Protein AF-A0A6I1MJK2-F1 (afdb_monomer)

Foldseek 3Di:
DADLQWDWDQDPVRDTDGQAGFQAKEWEWDDDPVHHQWIFTPWIWTAHPVRDTRDTPCVSGDDDGDRDPVSVLVVVCVVNVHDSVRYDYD

pLDDT: mean 78.97, std 10.94, range [52.62, 93.69]

Structure (mmCIF, N/CA/C/O backbone):
data_AF-A0A6I1MJK2-F1
#
_entry.id   AF-A0A6I1MJK2-F1
#
loop_
_atom_site.group_PDB
_atom_site.id
_atom_site.type_symbol
_atom_site.label_atom_id
_atom_site.label_alt_id
_atom_site.label_comp_id
_atom_site.label_asym_id
_atom_site.label_entity_id
_atom_site.label_seq_id
_atom_site.pdbx_PDB_ins_code
_atom_site.Cartn_x
_atom_site.Cartn_y
_atom_site.Cartn_z
_atom_site.occupancy
_atom_site.B_iso_or_equiv
_atom_site.auth_seq_id
_atom_site.auth_comp_id
_atom_site.auth_asym_id
_atom_site.auth_atom_id
_atom_site.pdbx_PDB_model_num
ATOM 1 N N . MET A 1 1 ? 9.249 10.108 -6.856 1.00 54.62 1 MET A N 1
ATOM 2 C CA . MET A 1 1 ? 7.980 10.287 -7.599 1.00 54.62 1 MET A CA 1
ATOM 3 C C . MET A 1 1 ? 7.778 9.025 -8.420 1.00 54.62 1 MET A C 1
ATOM 5 O O . MET A 1 1 ? 8.685 8.675 -9.166 1.00 54.62 1 MET A O 1
ATOM 9 N N . SER A 1 2 ? 6.683 8.302 -8.205 1.00 56.88 2 SER A N 1
ATOM 10 C CA . SER A 1 2 ? 6.363 7.038 -8.882 1.00 56.88 2 SER A CA 1
ATOM 11 C C . SER A 1 2 ? 5.344 7.259 -9.998 1.00 56.88 2 SER A C 1
ATOM 13 O O . SER A 1 2 ? 4.431 8.069 -9.853 1.00 56.88 2 SER A O 1
ATOM 15 N N . CYS A 1 3 ? 5.502 6.565 -11.122 1.00 60.72 3 CYS A N 1
ATOM 16 C CA . CYS A 1 3 ? 4.533 6.552 -12.221 1.00 60.72 3 CYS A CA 1
ATOM 17 C C . CYS A 1 3 ? 4.510 5.143 -12.824 1.00 60.72 3 CYS A C 1
ATOM 19 O O . CYS A 1 3 ? 5.573 4.611 -13.139 1.00 60.72 3 CYS A O 1
ATOM 21 N N . ASN A 1 4 ? 3.335 4.516 -12.958 1.00 71.69 4 ASN A N 1
ATOM 22 C CA . ASN A 1 4 ? 3.170 3.115 -13.373 1.00 71.69 4 ASN A CA 1
ATOM 23 C C . ASN A 1 4 ? 3.999 2.093 -12.558 1.00 71.69 4 ASN A C 1
ATOM 25 O O . ASN A 1 4 ? 4.498 1.100 -13.112 1.00 71.69 4 ASN A O 1
ATOM 29 N N . GLY A 1 5 ? 4.201 2.347 -11.261 1.00 69.00 5 GLY A N 1
ATOM 30 C CA . GLY A 1 5 ? 5.043 1.518 -10.399 1.00 69.00 5 GLY A CA 1
ATOM 31 C C . GLY A 1 5 ? 6.542 1.594 -10.696 1.00 69.00 5 GLY A C 1
ATOM 32 O O . GLY A 1 5 ? 7.286 0.725 -10.257 1.00 69.00 5 GLY A O 1
ATOM 33 N N . GLU A 1 6 ? 7.018 2.574 -11.460 1.00 80.69 6 GLU A N 1
ATOM 34 C CA . GLU A 1 6 ? 8.451 2.832 -11.632 1.00 80.69 6 GLU A CA 1
ATOM 35 C C . GLU A 1 6 ? 8.916 3.847 -10.590 1.00 80.69 6 GLU A C 1
ATOM 37 O O . GLU A 1 6 ? 8.257 4.870 -10.392 1.00 80.69 6 GLU A O 1
ATOM 42 N N . ILE A 1 7 ? 10.045 3.580 -9.932 1.00 74.00 7 ILE A N 1
ATOM 43 C CA . ILE A 1 7 ? 10.683 4.519 -9.006 1.00 74.00 7 ILE A CA 1
ATOM 44 C C . ILE A 1 7 ? 11.748 5.301 -9.759 1.00 74.00 7 ILE A C 1
ATOM 46 O O . ILE A 1 7 ? 12.642 4.723 -10.378 1.00 74.00 7 ILE A O 1
ATOM 50 N N . TRP A 1 8 ? 11.65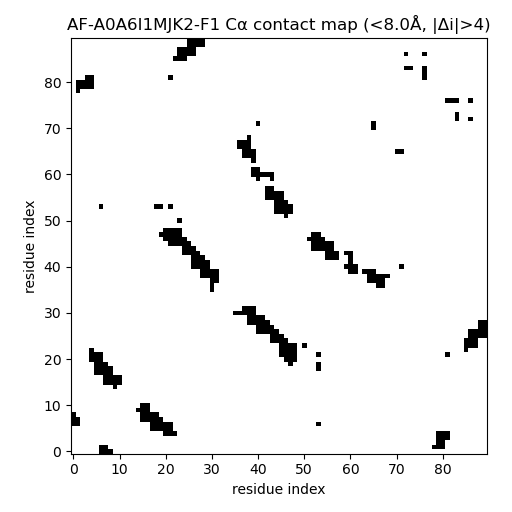4 6.624 -9.671 1.00 73.25 8 TRP A N 1
ATOM 51 C CA . TRP A 1 8 ? 12.566 7.554 -10.320 1.00 73.25 8 TRP A CA 1
ATOM 52 C C . TRP A 1 8 ? 13.401 8.272 -9.259 1.00 73.25 8 TRP A C 1
ATOM 54 O O . TRP A 1 8 ? 12.838 8.924 -8.371 1.00 73.25 8 TRP A O 1
ATOM 64 N N . ALA A 1 9 ? 14.727 8.187 -9.372 1.00 67.75 9 ALA A N 1
ATOM 65 C CA . ALA A 1 9 ? 15.641 9.095 -8.683 1.00 67.75 9 ALA A CA 1
ATOM 66 C C . ALA A 1 9 ? 15.882 10.291 -9.592 1.00 67.75 9 ALA A C 1
ATOM 68 O O . ALA A 1 9 ? 16.160 10.125 -10.777 1.00 67.75 9 ALA A O 1
ATOM 69 N N . VAL A 1 10 ? 15.797 11.493 -9.032 1.00 61.38 10 VAL A N 1
ATOM 70 C CA . VAL A 1 10 ? 16.308 12.696 -9.689 1.00 61.38 10 VAL A CA 1
ATOM 71 C C . VAL A 1 10 ? 17.658 12.978 -9.059 1.00 61.38 10 VAL A C 1
ATOM 73 O O . VAL A 1 10 ? 17.731 13.205 -7.851 1.00 61.38 10 VAL A O 1
ATOM 76 N N . ASP A 1 11 ? 18.717 12.902 -9.854 1.00 62.50 11 ASP A N 1
ATOM 77 C CA . ASP A 1 11 ? 20.053 13.260 -9.395 1.00 62.50 11 ASP A CA 1
ATOM 78 C C . ASP A 1 11 ? 20.241 14.791 -9.368 1.00 62.50 11 ASP A C 1
ATOM 80 O O . ASP A 1 11 ? 19.424 15.558 -9.889 1.00 62.50 11 ASP A O 1
ATOM 84 N N . ASP A 1 12 ? 21.347 15.261 -8.781 1.00 67.94 12 ASP A N 1
ATOM 85 C CA . ASP A 1 12 ? 21.690 16.694 -8.722 1.00 67.94 12 ASP A CA 1
ATOM 86 C C . ASP A 1 12 ? 21.873 17.332 -10.121 1.00 67.94 12 ASP A C 1
ATOM 88 O O . ASP A 1 12 ? 21.945 18.558 -10.250 1.00 67.94 12 ASP A O 1
ATOM 92 N N . SER A 1 13 ? 21.938 16.515 -11.179 1.00 69.25 13 SER A N 1
ATOM 93 C CA . SER A 1 13 ? 22.011 16.940 -12.580 1.00 69.25 13 SER A CA 1
ATOM 94 C C . SER A 1 13 ? 20.632 17.259 -13.175 1.00 69.25 13 SER A C 1
ATOM 96 O O . SER A 1 13 ? 20.556 17.788 -14.287 1.00 69.25 13 SER A O 1
ATOM 98 N N . GLY A 1 14 ? 19.543 16.957 -12.456 1.00 57.53 14 GLY A N 1
ATOM 99 C CA . GLY A 1 14 ? 18.167 17.109 -12.928 1.00 57.53 14 GLY A CA 1
ATOM 100 C C . GLY A 1 14 ? 17.747 16.033 -13.932 1.00 57.53 14 GLY A C 1
ATOM 101 O O . GLY A 1 14 ? 16.739 16.211 -14.620 1.00 57.53 14 GLY A O 1
ATOM 102 N N . ILE A 1 15 ? 18.513 14.942 -14.040 1.00 61.41 15 ILE A N 1
ATOM 103 C CA . ILE A 1 15 ? 18.179 13.790 -14.872 1.00 61.41 15 ILE A CA 1
ATOM 104 C C . ILE A 1 15 ? 17.464 12.784 -13.978 1.00 61.41 15 ILE A C 1
ATOM 106 O O . ILE A 1 15 ? 17.927 12.419 -12.900 1.00 61.41 15 ILE A O 1
ATOM 110 N N . SER A 1 16 ? 16.279 12.384 -14.418 1.00 66.69 16 SER A N 1
ATOM 111 C CA . SER A 1 16 ? 15.469 11.398 -13.728 1.00 66.69 16 SER A CA 1
ATOM 112 C C . SER A 1 16 ? 15.797 10.011 -14.286 1.00 66.69 16 SER A C 1
ATOM 114 O O . SER A 1 16 ? 15.427 9.726 -15.428 1.00 66.69 16 SER A O 1
ATOM 116 N N . ASP A 1 17 ? 16.474 9.174 -13.504 1.00 68.69 17 ASP A N 1
ATOM 117 C CA . ASP A 1 17 ? 16.780 7.788 -13.864 1.00 68.69 17 ASP A CA 1
ATOM 118 C C . ASP A 1 17 ? 15.821 6.821 -13.156 1.00 68.69 17 ASP A C 1
ATOM 120 O O . ASP A 1 17 ? 15.489 6.986 -11.976 1.00 68.69 17 ASP A O 1
ATOM 124 N N . ILE A 1 18 ? 15.367 5.799 -13.890 1.00 68.31 18 ILE A N 1
ATOM 125 C CA . ILE A 1 18 ? 14.548 4.715 -13.336 1.00 68.31 18 ILE A CA 1
ATOM 126 C C . ILE A 1 18 ? 15.464 3.822 -12.499 1.00 68.31 18 ILE A C 1
ATOM 128 O O . ILE A 1 18 ? 16.353 3.160 -13.034 1.00 68.31 18 ILE A O 1
ATOM 132 N N . ILE A 1 19 ? 15.222 3.792 -11.190 1.00 73.62 19 ILE A N 1
ATOM 133 C CA . ILE A 1 19 ? 15.960 2.954 -10.236 1.00 73.62 19 ILE A CA 1
ATOM 134 C C . ILE A 1 19 ? 15.458 1.512 -10.315 1.00 73.62 19 ILE A C 1
ATOM 136 O O . ILE A 1 19 ? 16.228 0.565 -10.207 1.00 73.62 19 ILE A O 1
ATOM 140 N N . GLY A 1 20 ? 14.157 1.340 -10.546 1.00 79.38 20 GLY A N 1
ATOM 141 C CA . GLY A 1 20 ? 13.544 0.028 -10.661 1.00 79.38 20 GLY A CA 1
ATOM 142 C C . GLY A 1 20 ? 12.034 0.099 -10.803 1.00 79.38 20 GLY A C 1
ATOM 143 O O . GLY A 1 20 ? 11.425 1.172 -10.777 1.00 79.38 20 GLY A O 1
ATOM 144 N N . LYS A 1 21 ? 11.428 -1.077 -10.967 1.00 86.31 21 LYS A N 1
ATOM 145 C CA . LYS A 1 21 ? 9.979 -1.245 -11.034 1.00 86.31 21 LYS A CA 1
ATOM 146 C C . LYS A 1 21 ? 9.498 -2.012 -9.813 1.00 86.31 21 LYS A C 1
ATOM 148 O O . LYS A 1 21 ? 9.956 -3.127 -9.588 1.00 86.31 21 LYS A O 1
ATOM 153 N N . ILE A 1 22 ? 8.538 -1.437 -9.103 1.00 88.50 22 ILE A N 1
ATOM 154 C CA . ILE A 1 22 ? 7.897 -2.014 -7.928 1.00 88.50 22 ILE A CA 1
ATOM 155 C C . ILE A 1 22 ? 7.182 -3.304 -8.336 1.00 88.50 22 ILE A C 1
ATOM 157 O O . ILE A 1 22 ? 6.390 -3.335 -9.289 1.00 88.50 22 ILE A O 1
ATOM 161 N N . LYS A 1 23 ? 7.492 -4.383 -7.621 1.00 90.75 23 LYS A N 1
ATOM 162 C CA . LYS A 1 23 ? 6.875 -5.706 -7.771 1.00 90.75 23 LYS A CA 1
ATOM 163 C C . LYS A 1 23 ? 6.299 -6.250 -6.477 1.00 90.75 23 LYS A C 1
ATOM 165 O O . LYS A 1 23 ? 5.386 -7.064 -6.567 1.00 90.75 23 LYS A O 1
ATOM 170 N N . ARG A 1 24 ? 6.788 -5.779 -5.332 1.00 91.25 24 ARG A N 1
ATOM 171 C CA . ARG A 1 24 ? 6.201 -6.011 -4.014 1.00 91.25 24 ARG A CA 1
ATOM 172 C C . ARG A 1 24 ? 6.338 -4.750 -3.169 1.00 91.25 24 ARG A C 1
ATOM 174 O O . ARG A 1 24 ? 7.315 -4.014 -3.303 1.00 91.25 24 ARG A O 1
ATOM 181 N N . ILE A 1 25 ? 5.349 -4.515 -2.325 1.00 89.31 25 ILE A N 1
ATOM 182 C CA . ILE A 1 25 ? 5.347 -3.506 -1.277 1.00 89.31 25 ILE A CA 1
ATOM 183 C C . ILE A 1 25 ? 5.094 -4.235 0.033 1.00 89.31 25 ILE A C 1
ATOM 185 O O . ILE A 1 25 ? 4.116 -4.969 0.139 1.00 89.31 25 ILE A O 1
ATOM 189 N N . GLU A 1 26 ? 5.953 -4.019 1.018 1.00 91.56 26 GLU A N 1
ATOM 190 C CA . GLU A 1 26 ? 5.699 -4.441 2.393 1.00 91.56 26 GLU A CA 1
ATOM 191 C C . GLU A 1 26 ? 5.253 -3.230 3.204 1.00 91.56 26 GLU A C 1
ATOM 193 O O . GLU A 1 26 ? 5.917 -2.188 3.213 1.00 91.56 26 GLU A O 1
ATOM 198 N N . LEU A 1 27 ? 4.100 -3.374 3.850 1.00 88.69 27 LEU A N 1
ATOM 199 C CA . LEU A 1 27 ? 3.462 -2.356 4.663 1.00 88.69 27 LEU A CA 1
ATOM 200 C C . LEU A 1 27 ? 3.408 -2.822 6.117 1.00 88.69 27 LEU A C 1
ATOM 202 O O . LEU A 1 27 ? 2.683 -3.760 6.438 1.00 88.69 27 LEU A O 1
ATOM 206 N N . SER A 1 28 ? 4.107 -2.122 7.006 1.00 88.31 28 SER A N 1
ATOM 207 C CA . SER A 1 28 ? 3.951 -2.321 8.451 1.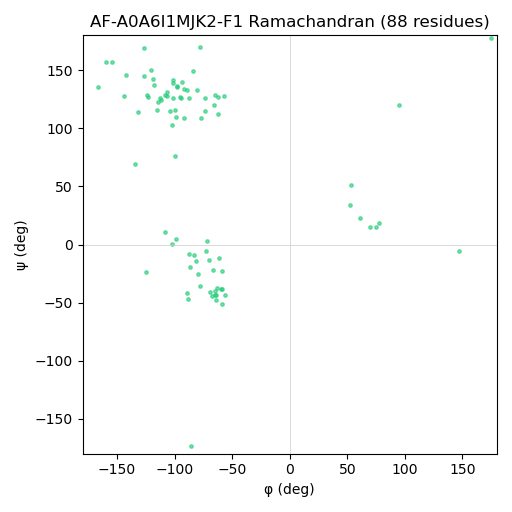00 88.31 28 SER A CA 1
ATOM 208 C C . SER A 1 28 ? 3.018 -1.281 9.027 1.00 88.31 28 SER A C 1
ATOM 210 O O . SER A 1 28 ? 3.127 -0.089 8.711 1.00 88.31 28 SER A O 1
ATOM 212 N N . ILE A 1 29 ? 2.112 -1.737 9.887 1.00 86.88 29 ILE A N 1
ATOM 213 C CA . ILE A 1 29 ? 1.090 -0.902 10.507 1.00 86.88 29 ILE A CA 1
ATOM 214 C C . ILE A 1 29 ? 1.119 -1.032 12.028 1.00 86.88 29 ILE A C 1
ATOM 216 O O . ILE A 1 29 ? 1.328 -2.109 12.579 1.00 86.88 29 ILE A O 1
ATOM 220 N N . GLU A 1 30 ? 0.827 0.067 12.712 1.00 85.62 30 GLU A N 1
ATOM 221 C CA . GLU A 1 30 ? 0.626 0.110 14.156 1.00 85.62 30 GLU A CA 1
ATOM 222 C C . GLU A 1 30 ? -0.805 0.565 14.466 1.00 85.62 30 GLU A C 1
ATOM 224 O O . GLU A 1 30 ? -1.307 1.519 13.870 1.00 85.62 30 GLU A O 1
ATOM 229 N N . GLU A 1 31 ? -1.454 -0.084 15.437 1.00 84.19 31 GLU A N 1
ATOM 230 C CA . GLU A 1 31 ? -2.661 0.434 16.091 1.00 84.19 31 GLU A CA 1
ATOM 231 C C . GLU A 1 31 ? -2.273 1.012 17.467 1.00 84.19 31 GLU A C 1
ATOM 233 O O . GLU A 1 31 ? -2.055 0.257 18.428 1.00 84.19 31 GLU A O 1
ATOM 238 N N . PRO A 1 32 ? -2.177 2.346 17.617 1.00 78.19 32 PRO A N 1
ATOM 239 C CA . PRO A 1 32 ? -1.838 2.945 18.895 1.00 78.19 32 PRO A CA 1
ATOM 240 C C . PRO A 1 32 ? -2.941 2.674 19.919 1.00 78.19 32 PRO A C 1
ATOM 242 O O . PRO A 1 32 ? -4.106 3.012 19.721 1.00 78.19 32 PRO A O 1
ATOM 245 N N . LYS A 1 33 ? -2.570 2.157 21.095 1.00 77.31 33 LYS A N 1
ATOM 246 C CA . LYS A 1 33 ? -3.528 1.835 22.177 1.00 77.31 33 LYS A CA 1
ATOM 247 C C . LYS A 1 33 ? -4.353 3.032 22.664 1.00 77.31 33 LYS A C 1
ATOM 249 O O . LYS A 1 33 ? -5.407 2.848 23.268 1.00 77.31 33 LYS A O 1
ATOM 254 N N . GLU A 1 34 ? -3.852 4.245 22.451 1.00 76.62 34 GLU A N 1
ATOM 255 C CA . GLU A 1 34 ? -4.513 5.501 22.821 1.00 76.62 34 GLU A CA 1
ATOM 256 C C . GLU A 1 34 ? -5.576 5.937 21.795 1.00 76.62 34 GLU A C 1
ATOM 258 O O . GLU A 1 34 ? -6.403 6.796 22.096 1.00 76.62 34 GLU A O 1
ATOM 263 N N . GLN A 1 35 ? -5.575 5.329 20.605 1.00 72.06 35 GLN A N 1
ATOM 264 C CA . GLN A 1 35 ? -6.407 5.667 19.454 1.00 72.06 35 GLN A CA 1
ATOM 265 C C . GLN A 1 35 ? -7.004 4.392 18.836 1.00 72.06 35 GLN A C 1
ATOM 267 O O . GLN A 1 35 ? -6.640 3.972 17.744 1.00 72.06 35 GLN A O 1
ATOM 272 N N . ILE A 1 36 ? -7.928 3.763 19.569 1.00 71.06 36 ILE A N 1
ATOM 273 C CA . ILE A 1 36 ? -8.595 2.522 19.143 1.00 71.06 36 ILE A CA 1
ATOM 274 C C . ILE A 1 36 ? -9.288 2.732 17.791 1.00 71.06 36 ILE A C 1
ATOM 276 O O . ILE A 1 36 ? -10.106 3.646 17.654 1.00 71.06 36 ILE A O 1
ATOM 280 N N . GLY A 1 37 ? -9.005 1.852 16.828 1.00 71.00 37 GLY A N 1
ATOM 281 C CA . GLY A 1 37 ? -9.562 1.935 15.475 1.00 71.00 37 GLY A CA 1
ATOM 282 C C . GLY A 1 37 ? -8.897 2.979 14.572 1.00 71.00 37 GLY A C 1
ATOM 283 O O . GLY A 1 37 ? -9.506 3.395 13.582 1.00 71.00 37 GLY A O 1
ATOM 284 N N . ILE A 1 38 ? -7.685 3.421 14.922 1.00 79.62 38 ILE A N 1
ATOM 285 C CA . ILE A 1 38 ? -6.803 4.193 14.045 1.00 79.62 38 ILE A CA 1
ATOM 286 C C . ILE A 1 38 ? -5.569 3.345 13.742 1.00 79.62 38 ILE A C 1
AT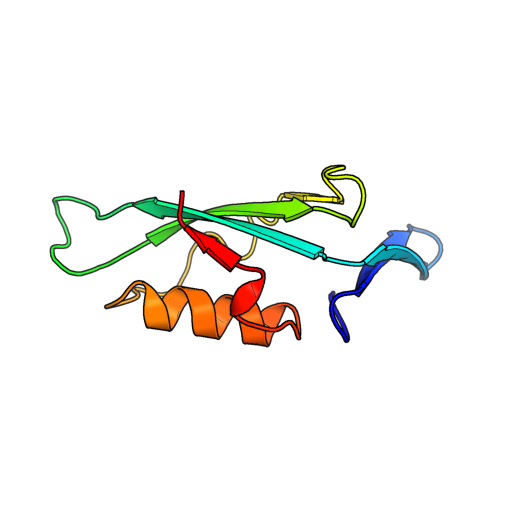OM 288 O O . ILE A 1 38 ? -4.839 2.950 14.648 1.00 79.62 38 ILE A O 1
ATOM 292 N N . TYR A 1 39 ? -5.328 3.111 12.459 1.00 80.50 39 TYR A N 1
ATOM 293 C CA . TYR A 1 39 ? -4.135 2.459 11.942 1.00 80.50 39 TYR A CA 1
ATOM 294 C C . TYR A 1 39 ? -3.149 3.519 11.459 1.00 80.50 39 TYR A C 1
ATOM 296 O O . TYR A 1 39 ? -3.526 4.489 10.795 1.00 80.50 39 TYR A O 1
ATOM 304 N N . ARG A 1 40 ? -1.875 3.330 11.787 1.00 79.69 40 ARG A N 1
ATOM 305 C CA . ARG A 1 40 ? -0.767 4.167 11.333 1.00 79.69 40 ARG A CA 1
ATOM 306 C C . ARG A 1 40 ? 0.201 3.326 10.532 1.00 79.69 40 ARG A C 1
ATOM 308 O O . ARG A 1 40 ? 0.446 2.180 10.879 1.00 79.69 40 ARG A O 1
ATOM 315 N N . VAL A 1 41 ? 0.763 3.909 9.483 1.00 82.88 41 VAL A N 1
ATOM 316 C CA . VAL A 1 41 ? 1.890 3.310 8.764 1.00 82.88 41 VAL A CA 1
ATOM 317 C C . VAL A 1 41 ? 3.132 3.464 9.632 1.00 82.88 41 VAL A C 1
ATOM 319 O O . VAL A 1 41 ? 3.444 4.584 10.024 1.00 82.88 41 VAL A O 1
ATOM 322 N N . GLU A 1 42 ? 3.8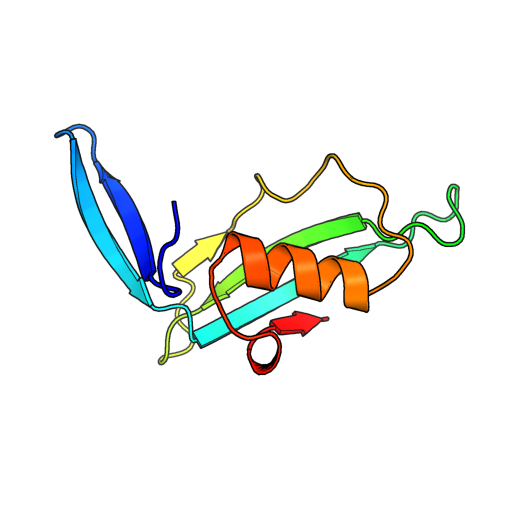35 2.374 9.918 1.00 82.50 42 GLU A N 1
ATOM 323 C CA . GLU A 1 42 ? 5.162 2.429 10.541 1.00 82.50 42 GLU A CA 1
ATOM 324 C C . GLU A 1 42 ? 6.260 2.545 9.488 1.00 82.50 42 GLU A C 1
ATOM 326 O O . GLU A 1 42 ? 7.157 3.374 9.617 1.00 82.50 42 GLU A O 1
ATOM 331 N N . HIS A 1 43 ? 6.192 1.716 8.446 1.00 83.62 43 HIS A N 1
ATOM 332 C CA . HIS A 1 43 ? 7.143 1.744 7.341 1.00 83.62 43 HIS A CA 1
ATOM 333 C C . HIS A 1 43 ? 6.529 1.190 6.055 1.00 83.62 43 HIS A C 1
ATOM 335 O O . HIS A 1 43 ? 5.579 0.402 6.087 1.00 83.62 43 HIS A O 1
ATOM 341 N N . VAL A 1 44 ? 7.115 1.596 4.927 1.00 86.31 44 VAL A N 1
ATOM 342 C CA . VAL A 1 44 ? 6.781 1.112 3.586 1.00 86.31 44 VAL A CA 1
ATOM 343 C C . VAL A 1 44 ? 8.076 0.758 2.871 1.00 86.31 44 VAL A C 1
ATOM 345 O O . VAL A 1 44 ? 8.873 1.643 2.559 1.00 86.31 44 VAL A O 1
ATOM 348 N N . MET A 1 45 ? 8.271 -0.527 2.586 1.00 88.12 45 MET A N 1
ATOM 349 C CA . MET A 1 45 ? 9.420 -1.009 1.818 1.00 88.12 45 MET A CA 1
ATOM 350 C C . MET A 1 45 ? 8.985 -1.414 0.415 1.00 88.12 45 MET A C 1
ATOM 352 O O . MET A 1 45 ? 8.012 -2.148 0.236 1.00 88.12 45 MET A O 1
ATOM 356 N N . LEU A 1 46 ? 9.715 -0.937 -0.591 1.00 88.44 46 LEU A N 1
ATOM 357 C CA . LEU A 1 46 ? 9.436 -1.204 -1.999 1.00 88.44 46 LEU A CA 1
ATOM 358 C C . LEU A 1 46 ? 10.492 -2.156 -2.556 1.00 88.44 46 LEU A C 1
ATOM 360 O O . LEU A 1 46 ? 11.683 -1.879 -2.445 1.00 88.44 46 LEU A O 1
ATOM 364 N N . PHE A 1 47 ? 10.063 -3.238 -3.202 1.00 88.50 47 PHE A N 1
ATOM 365 C CA . PHE A 1 47 ? 10.947 -4.264 -3.759 1.00 88.50 47 PHE A CA 1
ATOM 366 C C . PHE A 1 47 ? 10.767 -4.421 -5.268 1.00 88.50 47 PHE A C 1
ATOM 368 O O . PHE A 1 47 ? 9.673 -4.224 -5.817 1.00 88.50 47 PHE A O 1
ATOM 375 N N . ASP A 1 48 ? 11.847 -4.812 -5.939 1.00 88.81 48 ASP A N 1
ATOM 376 C CA . ASP A 1 48 ? 11.859 -5.151 -7.357 1.00 88.81 48 ASP A CA 1
ATOM 377 C C . ASP A 1 48 ? 11.480 -6.625 -7.621 1.00 88.81 48 ASP A C 1
ATOM 379 O O . ASP A 1 48 ? 11.060 -7.367 -6.735 1.00 88.81 48 ASP A O 1
ATOM 383 N N . GLY A 1 49 ? 11.587 -7.066 -8.879 1.00 85.19 49 GLY A N 1
ATOM 384 C CA . GLY A 1 49 ? 11.264 -8.447 -9.266 1.00 85.19 49 GLY A CA 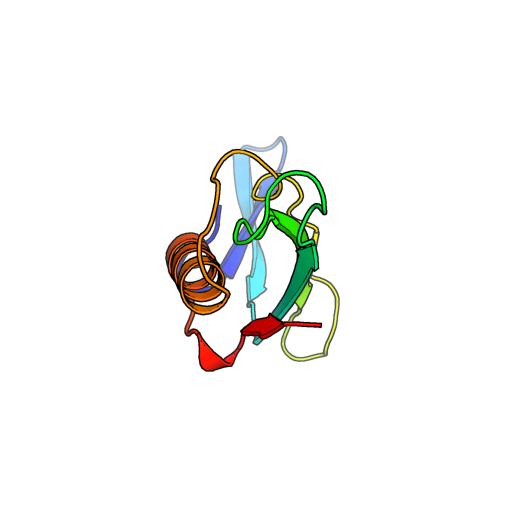1
ATOM 385 C C . GLY A 1 49 ? 12.270 -9.511 -8.819 1.00 85.19 49 GLY A C 1
ATOM 386 O O . GLY A 1 49 ? 12.017 -10.691 -9.056 1.00 85.19 49 GLY A O 1
ATOM 387 N N . ASN A 1 50 ? 13.392 -9.107 -8.230 1.00 86.88 50 ASN A N 1
ATOM 388 C CA . ASN A 1 50 ? 14.431 -9.966 -7.673 1.00 86.88 50 ASN A CA 1
ATOM 389 C C . ASN A 1 50 ? 14.439 -9.933 -6.134 1.00 86.88 50 ASN A C 1
ATOM 391 O O . ASN A 1 50 ? 15.384 -10.445 -5.537 1.00 86.88 50 ASN A O 1
ATOM 395 N N . ASP A 1 51 ? 13.408 -9.348 -5.510 1.00 81.88 51 ASP A N 1
ATOM 396 C CA . ASP A 1 51 ? 13.339 -9.070 -4.071 1.00 81.88 51 ASP A CA 1
ATOM 397 C C . ASP A 1 51 ? 14.448 -8.122 -3.570 1.00 81.88 51 ASP A C 1
ATOM 399 O O . ASP A 1 51 ? 14.769 -8.110 -2.380 1.00 81.88 51 ASP A O 1
ATOM 403 N N . GLU A 1 52 ? 15.039 -7.310 -4.453 1.00 86.12 52 GLU A N 1
ATOM 404 C CA . GLU A 1 52 ? 15.961 -6.252 -4.047 1.00 86.12 52 GLU A CA 1
ATOM 405 C C . GLU A 1 52 ? 15.174 -5.026 -3.577 1.00 86.12 52 GLU A C 1
ATOM 407 O O . GLU A 1 52 ? 14.230 -4.572 -4.232 1.00 86.12 52 GLU A O 1
ATOM 412 N N . GLU A 1 53 ? 15.569 -4.487 -2.425 1.00 85.38 53 GLU A N 1
ATOM 413 C CA . GLU A 1 53 ? 14.998 -3.266 -1.866 1.00 85.38 53 GLU A CA 1
ATOM 414 C C . GLU A 1 53 ? 15.325 -2.077 -2.779 1.00 85.38 53 GLU A C 1
ATOM 416 O O . GLU A 1 53 ? 16.488 -1.755 -3.033 1.00 85.38 53 GLU A O 1
ATOM 421 N N . LEU A 1 54 ? 14.282 -1.427 -3.288 1.00 80.62 54 LEU A N 1
ATOM 422 C CA . LEU A 1 54 ? 14.387 -0.254 -4.145 1.00 80.62 54 LEU A CA 1
ATOM 423 C C . LEU A 1 54 ? 14.410 1.037 -3.334 1.00 80.62 54 LEU A C 1
ATOM 425 O O . LEU A 1 54 ? 15.115 1.981 -3.700 1.00 80.62 54 LEU A O 1
ATOM 429 N N . TYR A 1 55 ? 13.566 1.119 -2.302 1.00 75.56 55 TYR A N 1
ATOM 430 C CA . TYR A 1 55 ? 13.314 2.366 -1.590 1.00 75.56 55 TYR A CA 1
ATOM 431 C C . TYR A 1 55 ? 12.570 2.135 -0.265 1.00 75.56 55 TYR A C 1
ATOM 433 O O . TYR A 1 55 ? 11.574 1.408 -0.241 1.00 75.56 55 TYR A O 1
ATOM 441 N N . ASP A 1 56 ? 13.020 2.813 0.794 1.00 72.81 56 ASP A N 1
ATOM 442 C CA . ASP A 1 56 ? 12.290 2.997 2.057 1.00 72.81 56 ASP A CA 1
ATOM 443 C C . ASP A 1 56 ? 11.618 4.378 2.030 1.00 72.81 56 ASP A C 1
ATOM 445 O O . ASP A 1 56 ? 12.292 5.416 2.053 1.00 72.81 56 ASP A O 1
ATOM 449 N N . ASP A 1 57 ? 10.288 4.395 1.925 1.00 68.56 57 ASP A N 1
ATOM 450 C CA . ASP A 1 57 ? 9.511 5.628 1.808 1.00 68.56 57 ASP A CA 1
ATOM 451 C C . ASP A 1 57 ? 8.886 6.045 3.139 1.00 68.56 57 ASP A C 1
ATOM 453 O O . ASP A 1 57 ? 7.675 5.960 3.368 1.00 68.56 57 ASP A O 1
ATOM 457 N N . GLN A 1 58 ? 9.724 6.594 4.014 1.00 63.56 58 GLN A N 1
ATOM 458 C CA . GLN A 1 58 ? 9.259 7.175 5.273 1.00 63.56 58 GLN A CA 1
ATOM 459 C C . GLN A 1 58 ? 8.509 8.504 5.107 1.00 63.56 58 GLN A C 1
ATOM 461 O O . GLN A 1 58 ? 8.143 9.122 6.098 1.00 63.56 58 GLN A O 1
ATOM 466 N N . SER A 1 59 ? 8.281 8.988 3.881 1.00 62.78 59 SER A N 1
ATOM 467 C CA . SER A 1 59 ? 7.519 10.224 3.662 1.00 62.78 59 SER A CA 1
ATOM 468 C C . SER A 1 59 ? 6.006 9.997 3.579 1.00 62.78 59 SER A C 1
ATOM 470 O O . SER A 1 59 ? 5.240 10.936 3.792 1.00 62.78 59 SER A O 1
ATOM 472 N N . ILE A 1 60 ? 5.575 8.757 3.306 1.00 62.75 60 ILE A N 1
ATOM 473 C CA . ILE A 1 60 ? 4.173 8.320 3.451 1.00 62.75 60 ILE A CA 1
ATOM 474 C C . ILE A 1 60 ? 3.839 7.998 4.912 1.00 62.75 60 ILE A C 1
ATOM 476 O O . ILE A 1 60 ? 2.678 8.077 5.325 1.00 62.75 60 ILE A O 1
ATOM 480 N N . VAL A 1 61 ? 4.860 7.646 5.694 1.00 57.34 61 VAL A N 1
ATOM 481 C CA . VAL A 1 61 ? 4.768 7.518 7.144 1.00 57.34 61 VAL A CA 1
ATOM 482 C C . VAL A 1 61 ? 4.423 8.903 7.687 1.00 57.34 61 VAL A C 1
ATOM 484 O O . VAL A 1 61 ? 5.231 9.822 7.618 1.00 57.34 61 VAL A O 1
ATOM 487 N N . ASP A 1 62 ? 3.212 9.023 8.226 1.00 61.00 62 ASP A N 1
ATOM 488 C CA . ASP A 1 62 ? 2.668 10.187 8.933 1.00 61.00 62 ASP A CA 1
ATOM 489 C C . ASP A 1 62 ? 1.826 11.179 8.091 1.00 61.00 62 ASP A C 1
ATOM 491 O O . ASP A 1 62 ? 2.293 11.778 7.121 1.00 61.00 62 ASP A O 1
ATOM 495 N N . ASN A 1 63 ? 0.555 11.331 8.514 1.00 52.62 63 ASN A N 1
ATOM 496 C CA . ASN A 1 63 ? -0.358 12.499 8.425 1.00 52.62 63 ASN A CA 1
ATOM 497 C C . ASN A 1 63 ? -1.854 12.148 8.256 1.00 52.62 63 ASN A C 1
ATOM 499 O O . ASN A 1 63 ? -2.688 13.055 8.298 1.00 52.62 63 ASN A O 1
ATOM 503 N N . LEU A 1 64 ? -2.230 10.877 8.083 1.00 59.12 64 LEU A N 1
ATOM 504 C CA . LEU A 1 64 ? -3.635 10.465 7.973 1.00 59.12 64 LEU A CA 1
ATOM 505 C C . LEU A 1 64 ? -3.969 9.397 9.021 1.00 59.12 64 LEU A C 1
ATOM 507 O O . LEU A 1 64 ? -3.249 8.414 9.177 1.00 59.12 64 LEU A O 1
ATOM 511 N N . GLU A 1 65 ? -5.049 9.628 9.768 1.00 70.50 65 GLU A N 1
ATOM 512 C CA . GLU A 1 65 ? -5.675 8.616 10.616 1.00 70.50 65 GLU A CA 1
ATOM 513 C C . GLU A 1 65 ? -6.471 7.690 9.692 1.00 70.50 65 GLU A C 1
ATOM 515 O O . GLU A 1 65 ? -7.473 8.113 9.119 1.00 70.50 65 GLU A O 1
ATOM 520 N N . TYR A 1 66 ? -6.007 6.454 9.505 1.00 79.88 66 TYR A N 1
ATOM 521 C CA . TYR A 1 66 ? -6.720 5.464 8.700 1.00 79.88 66 TYR A CA 1
ATOM 522 C C . TYR A 1 66 ? -7.613 4.620 9.596 1.00 79.88 66 TYR A C 1
ATOM 524 O O . TYR A 1 66 ? -7.212 4.224 10.689 1.00 79.88 66 TYR A O 1
ATOM 532 N N . HIS A 1 67 ? -8.815 4.301 9.133 1.00 83.44 67 HIS A N 1
ATOM 533 C CA . HIS A 1 67 ? -9.786 3.541 9.923 1.00 83.44 67 HIS A CA 1
ATOM 534 C C . HIS A 1 67 ? -9.877 2.068 9.515 1.00 83.44 67 HIS A C 1
ATOM 536 O O . HIS A 1 67 ? -10.666 1.313 10.086 1.00 83.44 67 HIS A O 1
ATOM 542 N N . SER A 1 68 ? -9.078 1.648 8.531 1.00 86.25 68 SER A N 1
ATOM 543 C CA . SER A 1 68 ? -8.948 0.249 8.124 1.00 86.25 68 SER A CA 1
ATOM 544 C C . SER A 1 68 ? -7.647 -0.019 7.364 1.00 86.25 68 SER A C 1
ATOM 546 O O . SER A 1 68 ? -7.087 0.8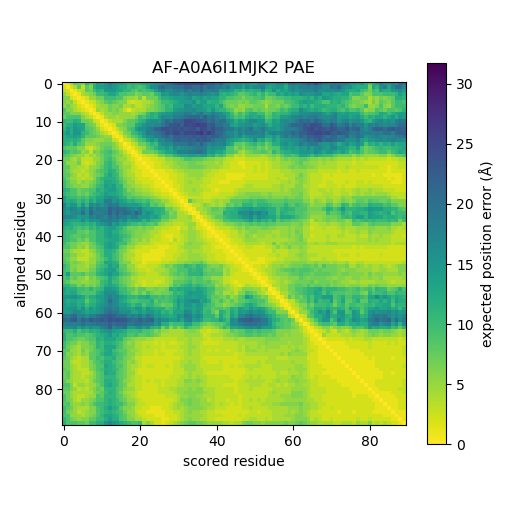76 6.732 1.00 86.25 68 SER A O 1
ATOM 548 N N . GLU A 1 69 ? -7.221 -1.281 7.368 1.00 87.44 69 GLU A N 1
ATOM 549 C CA . GLU A 1 69 ? -6.129 -1.797 6.530 1.00 87.44 69 GLU A CA 1
ATOM 550 C C . GLU A 1 69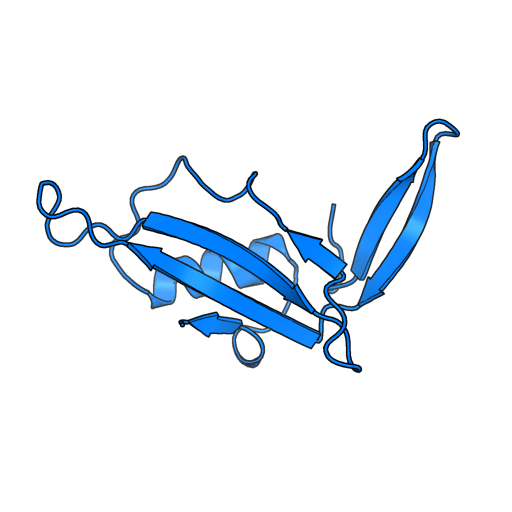 ? -6.402 -1.604 5.027 1.00 87.44 69 GLU A C 1
ATOM 552 O O . GLU A 1 69 ? -5.512 -1.223 4.271 1.00 87.44 69 GLU A O 1
ATOM 557 N N . ASP A 1 70 ? -7.650 -1.787 4.587 1.00 88.69 70 ASP A N 1
ATOM 558 C CA . ASP A 1 70 ? -8.038 -1.613 3.180 1.00 88.69 70 ASP A CA 1
ATOM 559 C C . ASP A 1 70 ? -7.841 -0.171 2.688 1.00 88.69 70 ASP A C 1
ATOM 561 O O . ASP A 1 70 ? -7.451 0.051 1.538 1.00 88.69 70 ASP A O 1
ATOM 565 N N . GLU A 1 71 ? -8.109 0.810 3.554 1.00 87.06 71 GLU A N 1
ATOM 566 C CA . GLU A 1 71 ? -7.913 2.232 3.260 1.00 87.06 71 GLU A CA 1
ATOM 567 C C . GLU A 1 71 ? -6.429 2.541 3.045 1.00 87.06 71 GLU A C 1
ATOM 569 O O . GLU A 1 71 ? -6.061 3.201 2.072 1.00 87.06 71 GLU A O 1
ATOM 574 N N . LEU A 1 72 ? -5.573 1.987 3.905 1.00 86.31 72 LEU A N 1
ATOM 575 C CA . LEU A 1 72 ? -4.121 2.087 3.793 1.00 86.31 72 LEU A CA 1
ATOM 576 C C . LEU A 1 72 ? -3.605 1.510 2.475 1.00 86.31 72 LEU A C 1
ATOM 578 O O . LEU A 1 72 ? -2.889 2.184 1.731 1.00 86.31 72 LEU A O 1
ATOM 582 N N . VAL A 1 73 ? -4.019 0.283 2.157 1.00 89.62 73 VAL A N 1
ATOM 583 C CA . VAL A 1 73 ? -3.655 -0.399 0.910 1.00 89.62 73 VAL A CA 1
ATOM 584 C C . VAL A 1 73 ? -4.121 0.404 -0.307 1.00 89.62 73 VAL A C 1
ATOM 586 O O . VAL A 1 73 ? -3.405 0.499 -1.302 1.00 89.62 73 VAL A O 1
ATOM 589 N N . GLU A 1 74 ? -5.302 1.024 -0.248 1.00 89.44 74 GLU A N 1
ATOM 590 C CA . GLU A 1 74 ? -5.812 1.859 -1.335 1.00 89.44 74 GLU A CA 1
ATOM 591 C C . GLU A 1 74 ? -5.018 3.142 -1.542 1.00 89.44 74 GLU A C 1
ATOM 593 O O . GLU A 1 74 ? -4.700 3.482 -2.684 1.00 89.44 74 GLU A O 1
ATOM 598 N N . VAL A 1 75 ? -4.666 3.841 -0.466 1.00 86.44 75 VAL A N 1
ATOM 599 C CA . VAL A 1 75 ? -3.851 5.053 -0.566 1.00 86.44 75 VAL A CA 1
ATOM 600 C C . VAL A 1 75 ? -2.464 4.733 -1.114 1.00 86.44 75 VAL A C 1
ATOM 602 O O . VAL A 1 75 ? -1.999 5.426 -2.019 1.00 86.44 75 VAL A O 1
ATOM 605 N N . LEU A 1 76 ? -1.831 3.656 -0.647 1.00 86.31 76 LEU A N 1
ATOM 606 C CA . LEU A 1 76 ? -0.520 3.229 -1.143 1.00 86.31 76 LEU A CA 1
ATOM 607 C C . LEU A 1 76 ? -0.565 2.828 -2.615 1.00 86.31 76 LEU A C 1
ATOM 609 O O . LEU A 1 76 ? 0.249 3.309 -3.403 1.00 86.31 76 LEU A O 1
ATOM 613 N N . ALA A 1 77 ? -1.541 2.006 -3.005 1.00 88.88 77 ALA A N 1
ATOM 614 C CA . ALA A 1 77 ? -1.721 1.601 -4.395 1.00 88.88 77 ALA A CA 1
ATOM 615 C C . ALA A 1 77 ? -1.883 2.815 -5.323 1.00 88.88 77 ALA A C 1
ATOM 617 O O . ALA A 1 77 ? -1.244 2.883 -6.372 1.00 88.88 77 ALA A O 1
ATOM 618 N N . ASN A 1 78 ? -2.675 3.808 -4.906 1.00 87.69 78 ASN A N 1
ATOM 619 C CA . ASN A 1 78 ? -2.882 5.038 -5.668 1.00 87.69 78 ASN A CA 1
ATOM 620 C C . ASN A 1 78 ? -1.632 5.932 -5.714 1.00 87.69 78 ASN A C 1
ATOM 622 O O . ASN A 1 78 ? -1.322 6.481 -6.769 1.00 87.69 78 ASN A O 1
ATOM 626 N N . ASN A 1 79 ? -0.900 6.074 -4.604 1.00 84.25 79 ASN A N 1
ATOM 627 C CA . ASN A 1 79 ? 0.325 6.882 -4.549 1.00 84.25 79 ASN A CA 1
ATOM 628 C C . ASN A 1 79 ? 1.433 6.306 -5.440 1.00 84.25 79 ASN A C 1
ATOM 630 O O . ASN A 1 79 ? 2.139 7.052 -6.125 1.00 84.25 79 ASN A O 1
ATOM 634 N N . TYR A 1 80 ? 1.575 4.981 -5.451 1.00 84.88 80 TYR A N 1
ATOM 635 C CA . TYR A 1 80 ?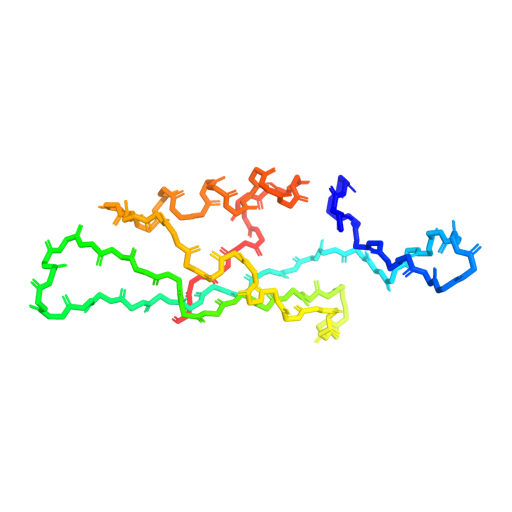 2.586 4.305 -6.260 1.00 84.88 80 TYR A CA 1
ATOM 636 C C . TYR A 1 80 ? 2.133 3.985 -7.685 1.00 84.88 80 TYR A C 1
ATOM 638 O O . TYR A 1 80 ? 2.971 3.615 -8.511 1.00 84.88 80 TYR A O 1
ATOM 646 N N . ASP A 1 81 ? 0.848 4.184 -7.990 1.00 88.00 81 ASP A N 1
ATOM 647 C CA . ASP A 1 81 ? 0.227 3.798 -9.259 1.00 88.00 81 ASP A CA 1
ATOM 648 C C . ASP A 1 81 ? 0.480 2.308 -9.559 1.00 88.00 81 ASP A C 1
ATOM 650 O O . ASP A 1 81 ? 1.008 1.913 -10.603 1.00 88.00 81 ASP A O 1
ATOM 654 N N . VAL A 1 82 ? 0.167 1.477 -8.560 1.00 88.94 82 VAL A N 1
ATOM 655 C CA . VAL A 1 82 ? 0.321 0.019 -8.578 1.00 88.94 82 VAL A CA 1
ATOM 656 C C . VAL A 1 82 ? -0.985 -0.668 -8.205 1.00 88.94 82 VAL A C 1
ATOM 658 O O . VAL A 1 82 ? -1.943 -0.053 -7.743 1.00 88.94 82 VAL A O 1
ATOM 661 N N . SER A 1 83 ? -1.030 -1.977 -8.412 1.00 91.56 83 SER A N 1
ATOM 662 C CA . SER A 1 83 ? -2.176 -2.784 -8.016 1.00 91.56 83 SER A CA 1
ATOM 663 C C . SER A 1 83 ? -2.077 -3.197 -6.541 1.00 91.56 83 SER A C 1
ATOM 665 O O . SER A 1 83 ? -0.990 -3.358 -5.997 1.00 91.56 83 SER A O 1
ATOM 667 N N . LYS A 1 84 ? -3.225 -3.364 -5.877 1.00 92.25 84 LYS A N 1
ATOM 668 C CA . LYS A 1 84 ? -3.294 -3.730 -4.450 1.00 92.25 84 LYS A CA 1
ATOM 669 C C . LYS A 1 84 ? -2.760 -5.141 -4.163 1.00 92.25 84 LYS A C 1
ATOM 671 O O . LYS A 1 84 ? -2.405 -5.435 -3.035 1.00 92.25 84 LYS A O 1
ATOM 676 N N . ASP A 1 85 ? -2.719 -6.012 -5.171 1.00 93.69 85 ASP A N 1
ATOM 677 C CA . ASP A 1 85 ? -2.273 -7.410 -5.061 1.00 93.69 85 ASP A CA 1
ATOM 678 C C . ASP A 1 85 ? -0.769 -7.573 -4.826 1.00 93.69 85 ASP A C 1
ATOM 680 O O . ASP A 1 85 ? -0.335 -8.672 -4.496 1.00 93.69 85 ASP A O 1
ATOM 684 N N . ILE A 1 86 ? 0.016 -6.507 -5.005 1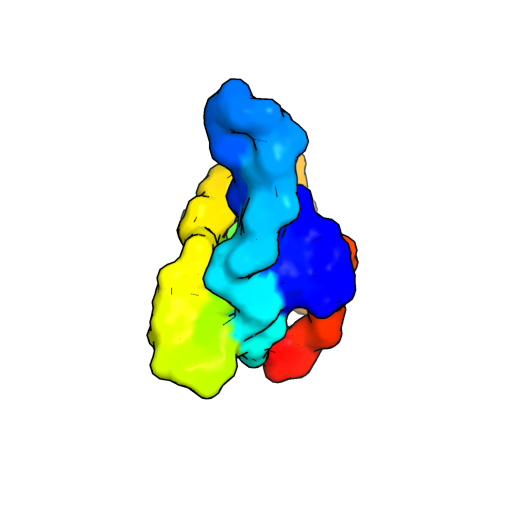.00 91.25 86 ILE A N 1
ATOM 685 C CA . ILE A 1 86 ? 1.451 -6.512 -4.708 1.00 91.25 86 ILE A CA 1
ATOM 686 C C . ILE A 1 86 ? 1.780 -5.900 -3.341 1.00 91.25 86 ILE A C 1
ATOM 688 O O . ILE A 1 86 ? 2.958 -5.710 -3.049 1.00 91.25 86 ILE A O 1
ATOM 692 N N . ILE A 1 87 ? 0.767 -5.532 -2.549 1.00 91.19 87 ILE A N 1
ATOM 693 C CA . ILE A 1 87 ? 0.926 -4.917 -1.229 1.00 91.19 87 ILE A CA 1
ATOM 694 C C . ILE A 1 87 ? 0.623 -5.968 -0.165 1.00 91.19 87 ILE A C 1
ATOM 696 O O . ILE A 1 87 ? -0.519 -6.408 -0.036 1.00 91.19 87 ILE A O 1
ATOM 700 N N . ASP A 1 88 ? 1.640 -6.319 0.612 1.00 91.94 88 ASP A N 1
ATOM 701 C CA . ASP A 1 88 ? 1.539 -7.241 1.735 1.00 91.94 88 ASP A CA 1
ATOM 702 C C . ASP A 1 88 ? 1.631 -6.461 3.051 1.00 91.94 88 ASP A C 1
ATOM 704 O O . ASP A 1 88 ? 2.564 -5.685 3.260 1.00 91.94 88 ASP A O 1
ATOM 708 N N . ILE A 1 89 ? 0.660 -6.675 3.942 1.00 89.12 89 ILE A N 1
ATOM 709 C CA . ILE A 1 89 ? 0.708 -6.162 5.317 1.00 89.12 89 ILE A CA 1
ATOM 710 C C . ILE A 1 89 ? 1.441 -7.189 6.182 1.00 89.12 89 ILE A C 1
ATOM 712 O O . ILE A 1 89 ? 1.061 -8.366 6.174 1.00 89.12 89 ILE A O 1
ATOM 716 N N . ILE A 1 90 ? 2.478 -6.752 6.901 1.00 88.25 90 ILE A N 1
ATOM 717 C CA . ILE A 1 90 ? 3.366 -7.618 7.699 1.00 88.25 90 ILE A CA 1
ATOM 718 C C . ILE A 1 90 ? 3.269 -7.380 9.204 1.00 88.25 90 ILE A C 1
ATOM 720 O O . ILE A 1 90 ? 2.918 -6.253 9.616 1.00 88.25 90 ILE A O 1
#

Organism: NCBI:txid39493

Secondary structure (DSSP, 8-state):
-EETTEEEEE-TTS-EEEEEE--EEEEEEE--TTSTT-BEEEEEEEE-TTS-EEEE-TTTSSS--BS-HHHHHHHHHHHHT--GGGEEE-

Nearest PDB structures (foldseek):
  7xti-assembly1_k  TM=4.268E-01  e=4.193E-01  Komagataella phaffii
  9f1d-assembly1_Ct  TM=2.155E-01  e=4.366E+00  Homo sapiens

Solvent-accessible surface area (backbone atoms only — not comparable to full-atom values): 5187 Å² total; per-residue (Å²): 105,48,57,80,22,31,39,42,48,69,48,101,84,73,52,72,44,78,78,46,47,60,54,35,34,45,38,32,67,42,68,51,87,92,41,82,74,31,43,37,58,69,44,38,41,32,18,28,89,82,72,45,80,74,47,78,46,65,76,74,35,71,90,68,85,29,76,44,72,69,56,51,48,51,52,51,18,62,64,35,44,46,65,60,90,36,56,44,81,102

Sequence (90 aa):
MSCNGEIWAVDDSGISDIIGKIKRIELSIEEPKEQIGIYRVEHVMLFDGNDEELYDDQSIVDNLEYHSEDELVEVLANNYDVSKDIIDII

Mean predicted aligned error: 7.58 Å

Radius of gyration: 13.92 Å; Cα contacts (8 Å, |Δi|>4): 172; chains: 1; bounding box: 32×27×38 Å